Protein AF-A0A401JG26-F1 (afdb_monomer_lite)

Structure (mmCIF, N/CA/C/O backbone):
data_AF-A0A401JG26-F1
#
_entry.id   AF-A0A401JG26-F1
#
loop_
_atom_site.group_PDB
_atom_site.id
_atom_site.type_symbol
_atom_site.label_atom_id
_atom_site.label_alt_id
_atom_site.label_comp_id
_atom_site.label_asym_id
_atom_site.label_entity_id
_atom_site.label_seq_id
_atom_site.pdbx_PDB_ins_code
_atom_site.Cartn_x
_atom_site.Cartn_y
_atom_site.Cartn_z
_atom_site.occupancy
_atom_site.B_iso_or_equiv
_atom_site.auth_seq_id
_atom_site.auth_comp_id
_atom_site.auth_asym_id
_atom_site.auth_atom_id
_atom_site.pdbx_PDB_model_num
ATOM 1 N N . MET A 1 1 ? -10.719 16.897 45.252 1.00 63.66 1 MET A N 1
ATOM 2 C CA . MET A 1 1 ? -11.150 15.486 45.143 1.00 63.66 1 MET A CA 1
ATOM 3 C C . MET A 1 1 ? -11.405 15.177 43.674 1.00 63.66 1 MET A C 1
ATOM 5 O O . MET A 1 1 ? -12.384 15.666 43.124 1.00 63.66 1 MET A O 1
ATOM 9 N N . SER A 1 2 ? -10.495 14.464 43.009 1.00 72.31 2 SER A N 1
ATOM 10 C CA . SER A 1 2 ? -10.684 14.048 41.613 1.00 72.31 2 SER A CA 1
ATOM 11 C C . SER A 1 2 ? -11.740 12.943 41.553 1.00 72.31 2 SER A C 1
ATOM 13 O O . SER A 1 2 ? -11.665 11.984 42.318 1.00 72.31 2 SER A O 1
ATOM 15 N N . LYS A 1 3 ? -12.744 13.090 40.681 1.00 72.06 3 LYS A N 1
ATOM 16 C CA . LYS A 1 3 ? -13.778 12.064 40.473 1.00 72.06 3 LYS A CA 1
ATOM 17 C C . LYS A 1 3 ? -13.126 10.777 39.941 1.00 72.06 3 LYS A C 1
ATOM 19 O O . LYS A 1 3 ? -12.273 10.882 39.057 1.00 72.06 3 LYS A O 1
ATOM 24 N N . PRO A 1 4 ? -13.511 9.585 40.432 1.00 76.25 4 PRO A N 1
ATOM 25 C CA . PRO A 1 4 ? -12.984 8.332 39.907 1.00 76.25 4 PRO A CA 1
ATOM 26 C C . PRO A 1 4 ? -13.384 8.180 38.434 1.00 76.25 4 PRO A C 1
ATOM 28 O O . PRO A 1 4 ? -14.558 8.307 38.083 1.00 76.25 4 PRO A O 1
ATOM 31 N N . HIS A 1 5 ? -12.402 7.935 37.565 1.00 78.44 5 HIS A N 1
ATOM 32 C CA . HIS A 1 5 ? -12.650 7.623 36.162 1.00 78.44 5 HIS A CA 1
ATOM 33 C C . HIS A 1 5 ? -13.101 6.167 36.061 1.00 78.44 5 HIS A C 1
ATOM 35 O O . HIS A 1 5 ? -12.295 5.251 36.208 1.00 78.44 5 HIS A O 1
ATOM 41 N N . THR A 1 6 ? -14.395 5.952 35.840 1.00 83.19 6 THR A N 1
ATOM 42 C CA . THR A 1 6 ? -14.936 4.622 35.570 1.00 83.19 6 THR A CA 1
ATOM 43 C C . THR A 1 6 ? -14.771 4.309 34.079 1.00 83.19 6 THR A C 1
ATOM 45 O O . THR A 1 6 ? -15.347 5.005 33.235 1.00 83.19 6 THR A O 1
ATOM 48 N N . PRO A 1 7 ? -13.960 3.300 33.707 1.00 77.25 7 PRO A N 1
ATOM 49 C CA . PRO A 1 7 ? -13.798 2.931 32.310 1.00 77.25 7 PRO A CA 1
ATOM 50 C C . PRO A 1 7 ? -15.102 2.325 31.784 1.00 77.25 7 PRO A C 1
ATOM 52 O O . PRO A 1 7 ? -15.760 1.531 32.456 1.00 77.25 7 PRO A O 1
ATOM 55 N N . LYS A 1 8 ? -15.486 2.705 30.563 1.00 78.44 8 LYS A N 1
ATOM 56 C CA . LYS A 1 8 ? -16.652 2.121 29.891 1.00 78.44 8 LYS A CA 1
ATOM 57 C C . LYS A 1 8 ? -16.390 0.642 29.581 1.00 78.44 8 LYS A C 1
ATOM 59 O O . LYS A 1 8 ? -15.251 0.299 29.249 1.00 78.44 8 LYS A O 1
ATOM 64 N N . PRO A 1 9 ? -17.420 -0.221 29.647 1.00 83.81 9 PRO A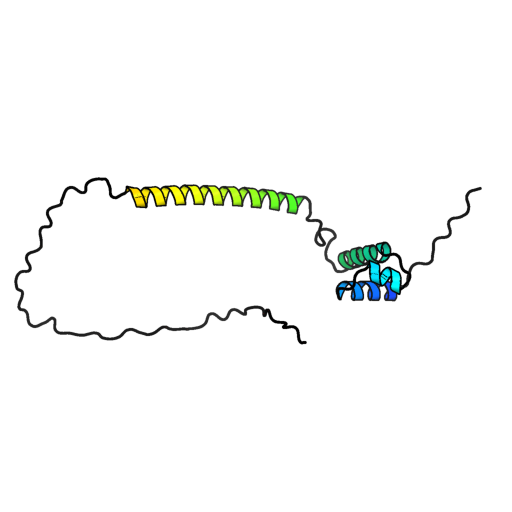 N 1
ATOM 65 C CA . PRO A 1 9 ? -17.266 -1.627 29.309 1.00 83.81 9 PRO A CA 1
ATOM 66 C C . PRO A 1 9 ? -16.773 -1.775 27.859 1.00 83.81 9 PRO A C 1
ATOM 68 O O . PRO A 1 9 ? -17.224 -1.035 26.977 1.00 83.81 9 PRO A O 1
ATOM 71 N N . PRO A 1 10 ? -15.837 -2.701 27.590 1.00 84.62 10 PRO A N 1
ATOM 72 C CA . PRO A 1 10 ? -15.350 -2.943 26.240 1.00 84.62 10 PRO A CA 1
ATOM 73 C C . PRO A 1 10 ? -16.473 -3.436 25.323 1.00 84.62 10 PRO A C 1
ATOM 75 O O . PRO A 1 10 ? -17.316 -4.229 25.732 1.00 84.62 10 PRO A O 1
ATOM 78 N N . TYR A 1 11 ? -16.440 -3.035 24.051 1.00 87.56 11 TYR A N 1
ATOM 79 C CA . TYR A 1 11 ? -17.362 -3.570 23.044 1.00 87.56 11 TYR A CA 1
ATOM 80 C C . TYR A 1 11 ? -17.184 -5.089 22.884 1.00 87.56 11 TYR A C 1
ATOM 82 O O . TYR A 1 11 ? -16.034 -5.546 22.918 1.00 87.56 11 TYR A O 1
ATOM 90 N N . PRO A 1 12 ? -18.260 -5.863 22.660 1.00 91.44 12 PRO A N 1
ATOM 91 C CA . PRO A 1 12 ? -18.166 -7.308 22.457 1.00 91.44 12 PRO A CA 1
ATOM 92 C C . PRO A 1 12 ? -17.378 -7.642 21.183 1.00 91.44 12 PRO A C 1
ATOM 94 O O . PRO A 1 12 ? -17.419 -6.888 20.213 1.00 91.44 12 PRO A O 1
ATOM 97 N N . ALA A 1 13 ? -16.656 -8.767 21.179 1.00 88.38 13 ALA A N 1
ATOM 98 C CA . ALA A 1 13 ? -15.765 -9.147 20.075 1.00 88.38 13 ALA A CA 1
ATOM 99 C C . ALA A 1 13 ? -16.509 -9.310 18.738 1.00 88.38 13 ALA A C 1
ATOM 101 O O . ALA A 1 13 ? -16.103 -8.714 17.746 1.00 88.38 13 ALA A O 1
ATOM 102 N N . GLN A 1 14 ? -17.661 -9.989 18.754 1.00 90.12 14 GLN A N 1
ATOM 103 C CA . GLN A 1 14 ? -18.511 -10.203 17.574 1.00 90.12 14 GLN A CA 1
ATOM 104 C C . GLN A 1 14 ? -18.910 -8.886 16.892 1.00 90.12 14 GLN A C 1
ATOM 106 O O . GLN A 1 14 ? -18.883 -8.775 15.672 1.00 90.12 14 GLN A O 1
ATOM 111 N N . PHE A 1 15 ? -19.225 -7.854 17.681 1.00 91.69 15 PHE A N 1
ATOM 112 C CA . PHE A 1 15 ? -19.560 -6.537 17.141 1.00 91.69 15 PHE A CA 1
ATOM 113 C C . PHE A 1 15 ? -18.358 -5.893 16.443 1.00 91.69 15 PHE A C 1
ATOM 115 O O . PHE A 1 15 ? -18.498 -5.300 15.380 1.00 91.69 15 PHE A O 1
ATOM 122 N N . ARG A 1 16 ? -17.152 -6.027 17.009 1.00 91.25 16 ARG A N 1
ATOM 123 C CA . ARG A 1 16 ? -15.933 -5.489 16.385 1.00 91.25 16 ARG A CA 1
ATOM 124 C C . ARG A 1 16 ? -15.665 -6.166 15.044 1.00 91.25 16 ARG A C 1
ATOM 126 O O . ARG A 1 16 ? -15.360 -5.472 14.080 1.00 91.25 16 ARG A O 1
ATOM 133 N N . GLU A 1 17 ? -15.814 -7.487 14.984 1.00 90.81 17 GLU A N 1
ATOM 134 C CA . GLU A 1 17 ? -15.632 -8.287 13.766 1.00 90.81 17 GLU A CA 1
ATOM 135 C C . GLU A 1 17 ? -16.625 -7.890 12.670 1.00 90.81 17 GLU A C 1
ATOM 137 O O . GLU A 1 17 ? -16.200 -7.596 11.553 1.00 90.81 17 GLU A O 1
ATOM 142 N N . GLN A 1 18 ? -17.913 -7.756 13.007 1.00 92.25 18 GLN A N 1
ATOM 143 C CA . GLN A 1 18 ? -18.944 -7.277 12.076 1.00 92.25 18 GLN A CA 1
ATOM 144 C C . GLN A 1 18 ? -18.604 -5.894 11.507 1.00 92.25 18 GLN A C 1
ATOM 146 O O . GLN A 1 18 ? -18.725 -5.653 10.307 1.00 92.25 18 GLN A O 1
ATOM 151 N N . MET A 1 19 ? -18.126 -4.977 12.351 1.00 92.69 19 MET A N 1
ATOM 152 C CA . MET A 1 19 ? -17.734 -3.640 11.902 1.00 92.69 19 MET A CA 1
ATOM 153 C C . MET A 1 19 ? -16.518 -3.681 10.969 1.00 92.69 19 MET A C 1
ATOM 155 O O . MET A 1 19 ? -16.482 -2.943 9.986 1.00 92.69 19 MET A O 1
ATOM 159 N N . ILE A 1 20 ? -15.538 -4.549 11.238 1.00 90.62 20 ILE A N 1
ATOM 160 C CA . ILE A 1 20 ? -14.378 -4.746 10.356 1.00 90.62 20 ILE A CA 1
ATOM 161 C C . ILE A 1 20 ? -14.820 -5.326 9.005 1.00 90.62 20 ILE A C 1
ATOM 163 O O . ILE A 1 20 ? -14.369 -4.847 7.964 1.00 90.62 20 ILE A O 1
ATOM 167 N N . GLU A 1 21 ? -15.710 -6.319 9.004 1.00 91.25 21 GLU A N 1
ATOM 168 C CA . GLU A 1 21 ? -16.242 -6.944 7.789 1.00 91.25 21 GLU A CA 1
ATOM 169 C C . GLU A 1 21 ? -16.980 -5.929 6.906 1.00 91.25 21 GLU A C 1
ATOM 171 O O . GLU A 1 21 ? -16.710 -5.833 5.707 1.00 91.25 21 GLU A O 1
ATOM 176 N N . LEU A 1 22 ? -17.828 -5.087 7.504 1.00 92.12 22 LEU A N 1
ATOM 177 C CA . LEU A 1 22 ? -18.542 -4.027 6.787 1.00 92.12 22 LEU A CA 1
ATOM 178 C C . LEU A 1 22 ? -17.597 -2.993 6.168 1.00 92.12 22 LEU A C 1
ATOM 180 O O . LEU A 1 22 ? -17.838 -2.524 5.051 1.00 92.12 22 LEU A O 1
ATOM 184 N N . VAL A 1 23 ? -16.509 -2.639 6.857 1.00 91.19 23 VAL A N 1
ATOM 185 C CA . VAL A 1 23 ? -15.510 -1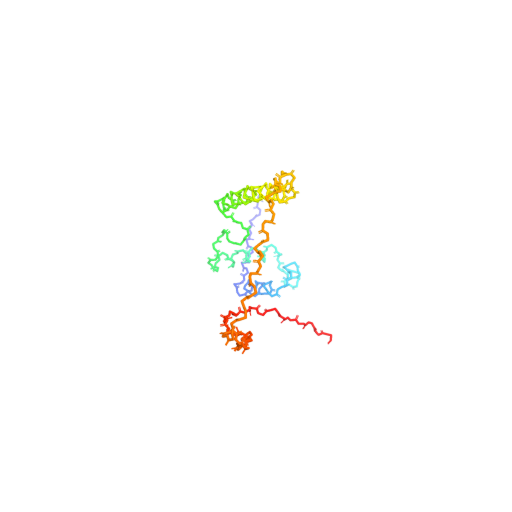.728 6.282 1.00 91.19 23 VAL A CA 1
ATOM 186 C C . VAL A 1 23 ? -14.738 -2.403 5.147 1.00 91.19 23 VAL A C 1
ATOM 188 O O . VAL A 1 23 ? -14.514 -1.775 4.112 1.00 91.19 23 VAL A O 1
ATOM 191 N N . ARG A 1 24 ? -14.389 -3.689 5.280 1.00 87.25 24 ARG A N 1
ATOM 192 C CA . ARG A 1 24 ? -13.763 -4.468 4.195 1.00 87.25 24 ARG A CA 1
ATOM 193 C C . ARG A 1 24 ? -14.682 -4.608 2.976 1.00 87.25 24 ARG A C 1
ATOM 195 O O . ARG A 1 24 ? -14.189 -4.611 1.853 1.00 87.25 24 ARG A O 1
ATOM 202 N N . ALA A 1 25 ? -16.000 -4.620 3.180 1.00 89.94 25 ALA A N 1
ATOM 203 C CA . ALA A 1 25 ? -17.005 -4.568 2.116 1.00 89.94 25 ALA A CA 1
ATOM 204 C C . ALA A 1 25 ? -17.129 -3.185 1.430 1.00 89.94 25 ALA A C 1
ATOM 206 O O . ALA A 1 25 ? -17.918 -3.030 0.499 1.00 89.94 25 ALA A O 1
ATOM 207 N N . GLY A 1 26 ? -16.354 -2.178 1.857 1.00 89.56 26 GLY A N 1
ATOM 208 C CA . GLY A 1 26 ? -16.262 -0.863 1.210 1.00 89.56 26 GLY A CA 1
ATOM 209 C C . GLY A 1 26 ? -17.092 0.246 1.863 1.00 89.56 26 GLY A C 1
ATOM 210 O O . GLY A 1 26 ? -17.185 1.345 1.310 1.00 89.56 26 GLY A O 1
ATOM 211 N N . ARG A 1 27 ? -17.693 0.007 3.036 1.00 89.75 27 ARG A N 1
ATOM 212 C CA . ARG A 1 27 ? -18.417 1.049 3.784 1.00 89.75 27 ARG A CA 1
ATOM 213 C C . ARG A 1 27 ? -17.443 1.981 4.505 1.00 89.75 27 ARG A C 1
ATOM 215 O O . ARG A 1 27 ? -16.407 1.552 5.014 1.00 89.75 27 ARG A O 1
ATOM 222 N N . LYS A 1 28 ? -17.781 3.273 4.596 1.00 90.81 28 LYS A N 1
ATOM 223 C CA . LYS A 1 28 ? -16.923 4.241 5.292 1.00 90.81 28 LYS A CA 1
ATOM 224 C C . LYS A 1 28 ? -17.073 4.100 6.813 1.00 90.81 28 LYS A C 1
ATOM 226 O O . LYS A 1 28 ? -18.200 4.127 7.312 1.00 90.81 28 LYS A O 1
ATOM 231 N N . PRO A 1 29 ? -15.973 4.086 7.587 1.00 88.12 29 PRO A N 1
ATOM 232 C CA . PRO A 1 29 ? -16.035 3.962 9.047 1.00 88.12 29 PRO A CA 1
ATOM 233 C C . PRO A 1 29 ? -16.793 5.122 9.715 1.00 88.12 29 PRO A C 1
ATOM 235 O O . PRO A 1 29 ? -17.413 4.934 10.754 1.00 88.12 29 PRO A O 1
ATOM 238 N N . GLY A 1 30 ? -16.791 6.318 9.114 1.00 87.81 30 GLY A N 1
ATOM 239 C CA . GLY A 1 30 ? -17.540 7.470 9.627 1.00 87.81 30 GLY A CA 1
ATOM 240 C C . GLY A 1 30 ? -19.060 7.376 9.448 1.00 87.81 30 GLY A C 1
ATOM 241 O O . GLY A 1 30 ? -19.795 7.960 10.238 1.00 87.81 30 GLY A O 1
ATOM 242 N N . GLU A 1 31 ? -19.537 6.650 8.435 1.00 89.94 31 GLU A N 1
ATOM 243 C CA . GLU A 1 31 ? -20.970 6.391 8.227 1.00 89.94 31 GLU A CA 1
ATOM 244 C C . GLU A 1 31 ? -21.442 5.323 9.223 1.00 89.94 31 GLU A C 1
ATOM 246 O O . GLU A 1 31 ? -22.386 5.551 9.977 1.00 89.94 31 GLU A O 1
ATOM 251 N N . LEU A 1 32 ? -20.683 4.230 9.346 1.00 90.19 32 LEU A N 1
ATOM 252 C CA . LEU A 1 32 ? -20.951 3.160 10.311 1.00 90.19 32 LEU A CA 1
ATOM 253 C C . LEU A 1 32 ? -20.926 3.655 11.769 1.00 90.19 32 LEU A C 1
ATOM 255 O O . LEU A 1 32 ? -21.749 3.253 12.587 1.00 90.19 32 LEU A O 1
ATOM 259 N N . ALA A 1 33 ? -20.019 4.573 12.103 1.00 91.12 33 ALA A N 1
ATOM 260 C CA . ALA A 1 33 ? -19.975 5.211 13.417 1.00 91.12 33 ALA A CA 1
ATOM 261 C C . ALA A 1 33 ? -21.302 5.898 13.786 1.00 91.12 33 ALA A C 1
ATOM 263 O O . ALA A 1 33 ? -21.773 5.783 14.917 1.00 91.12 33 ALA A O 1
ATOM 264 N N . LYS A 1 34 ? -21.925 6.582 12.819 1.00 90.44 34 LYS A N 1
ATOM 265 C CA . LYS A 1 34 ? -23.203 7.277 13.016 1.00 90.44 34 LYS A CA 1
ATOM 266 C C . LYS A 1 34 ? -24.376 6.304 13.112 1.00 90.44 34 LYS A C 1
ATOM 2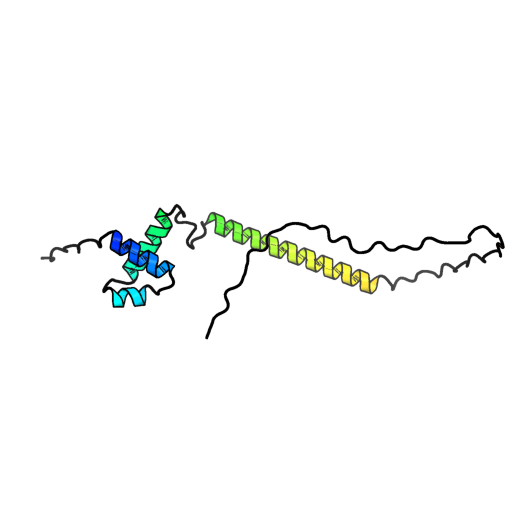68 O O . LYS A 1 34 ? -25.235 6.501 13.960 1.00 90.44 34 LYS A O 1
ATOM 273 N N . GLU A 1 35 ? -24.391 5.268 12.276 1.00 89.50 35 GLU A N 1
ATOM 274 C CA . GLU A 1 35 ? -25.459 4.257 12.241 1.00 89.50 35 GLU A CA 1
ATOM 275 C C . GLU A 1 35 ? -25.500 3.412 13.524 1.00 89.50 35 GLU A C 1
ATOM 277 O O . GLU A 1 35 ? -26.565 3.198 14.095 1.00 89.50 35 GLU A O 1
ATOM 282 N N . PHE A 1 36 ? -24.336 2.971 14.009 1.00 87.06 36 PHE A N 1
ATOM 283 C CA . PHE A 1 36 ? -24.232 2.056 15.152 1.00 87.06 36 PHE A CA 1
ATOM 284 C C . PHE A 1 36 ? -23.914 2.759 16.483 1.00 87.06 36 PHE A C 1
ATOM 286 O O . PHE A 1 36 ? -23.740 2.100 17.507 1.00 87.06 36 PHE A O 1
ATOM 293 N N . GLY A 1 37 ? -23.795 4.091 16.485 1.00 85.62 37 GLY A N 1
ATOM 294 C CA . GLY A 1 37 ? -23.495 4.877 17.688 1.00 85.62 37 GLY A CA 1
ATOM 295 C C . GLY A 1 37 ? -22.100 4.628 18.275 1.00 85.62 37 GLY A C 1
ATOM 296 O O . GLY A 1 37 ? -21.868 4.879 19.458 1.00 85.62 37 GLY A O 1
ATOM 297 N N . CYS A 1 38 ? -21.163 4.125 17.469 1.00 85.25 38 CYS A N 1
ATOM 298 C CA . CYS A 1 38 ? -19.787 3.877 17.890 1.00 85.25 38 CYS A CA 1
ATOM 299 C C . CYS A 1 38 ? -18.847 4.984 17.395 1.00 85.25 38 CYS A C 1
ATOM 301 O O . CYS A 1 38 ? -19.166 5.757 16.497 1.00 85.25 38 CYS A O 1
ATOM 303 N N . HIS A 1 39 ? -17.664 5.100 17.998 1.00 88.31 39 HIS A N 1
ATOM 304 C CA . HIS A 1 39 ? -16.715 6.136 17.604 1.00 88.31 39 HIS A CA 1
ATOM 305 C C . HIS A 1 39 ? -15.881 5.682 16.398 1.00 88.31 39 HIS A C 1
ATOM 307 O O . HIS A 1 39 ? -15.310 4.591 16.410 1.00 88.31 39 HIS A O 1
ATOM 313 N N . ALA A 1 40 ? -15.742 6.535 15.377 1.00 87.81 40 ALA A N 1
ATOM 314 C CA . ALA A 1 40 ? -15.022 6.189 14.146 1.00 87.81 40 ALA A CA 1
ATOM 315 C C . ALA A 1 40 ? -13.564 5.764 14.402 1.00 87.81 40 ALA A C 1
ATOM 317 O O . ALA A 1 40 ? -13.057 4.854 13.747 1.00 87.81 40 ALA A O 1
ATOM 318 N N . THR A 1 41 ? -12.894 6.362 15.396 1.00 88.50 41 THR A N 1
ATOM 319 C CA . THR A 1 41 ? -11.522 5.955 15.748 1.00 88.50 41 THR A CA 1
ATOM 320 C C . THR A 1 41 ? -11.458 4.566 16.380 1.00 88.50 41 THR A C 1
ATOM 322 O O . THR A 1 41 ? -10.450 3.886 16.222 1.00 88.50 41 THR A O 1
ATOM 325 N N . SER A 1 42 ? -12.519 4.106 17.054 1.00 90.31 42 SER A N 1
ATOM 326 C CA . SER A 1 42 ? -12.578 2.745 17.599 1.00 90.31 42 SER A CA 1
ATOM 327 C C . SER A 1 42 ? -12.611 1.714 16.474 1.00 90.31 42 SER A C 1
ATOM 329 O O . SER A 1 42 ? -11.845 0.757 16.523 1.00 90.31 42 SER A O 1
ATOM 331 N N . ILE A 1 43 ? -13.407 1.963 15.428 1.00 89.94 43 ILE A N 1
ATOM 332 C CA . ILE A 1 43 ? -13.469 1.106 14.234 1.00 89.94 43 ILE A CA 1
ATOM 333 C C . ILE A 1 43 ? -12.095 1.039 13.554 1.00 89.94 43 ILE A C 1
ATOM 335 O O . ILE A 1 43 ? -11.593 -0.048 13.279 1.00 89.94 43 ILE A O 1
ATOM 339 N N . LEU A 1 44 ? -11.444 2.190 13.343 1.00 89.00 44 LEU A N 1
ATOM 340 C CA . LEU A 1 44 ? -10.104 2.251 12.742 1.00 89.00 44 LEU A CA 1
ATOM 341 C C . LEU A 1 44 ? -9.054 1.497 13.572 1.00 89.00 44 LEU A C 1
ATOM 343 O O . LEU A 1 44 ? -8.186 0.827 13.015 1.00 89.00 44 LEU A O 1
ATOM 347 N N . ASN A 1 45 ? -9.133 1.581 14.902 1.00 89.69 45 ASN A N 1
ATOM 348 C CA . ASN A 1 45 ? -8.240 0.838 15.787 1.00 89.69 45 ASN A CA 1
ATOM 349 C C . ASN A 1 45 ? -8.467 -0.675 15.688 1.00 89.69 45 ASN A C 1
ATOM 351 O O . ASN A 1 45 ? -7.495 -1.427 15.691 1.00 89.69 45 ASN A O 1
ATOM 355 N N . TRP A 1 46 ? -9.718 -1.125 15.567 1.00 91.06 46 TRP A N 1
ATOM 356 C CA . TRP A 1 46 ? -10.022 -2.544 15.374 1.00 91.06 46 TRP A CA 1
ATOM 357 C C . TRP A 1 46 ? -9.542 -3.058 14.023 1.00 91.06 46 TRP A C 1
ATOM 359 O O . TRP A 1 46 ? -9.000 -4.153 13.979 1.00 91.06 46 TRP A O 1
ATOM 369 N N . MET A 1 47 ? -9.638 -2.262 12.954 1.00 87.62 47 MET A N 1
ATOM 370 C CA . MET A 1 47 ? -9.045 -2.625 11.661 1.00 87.62 47 MET A CA 1
ATOM 371 C C . MET A 1 47 ? -7.535 -2.834 11.775 1.00 87.62 47 MET A C 1
ATOM 373 O O . MET A 1 47 ? -7.041 -3.887 11.402 1.00 87.62 47 MET A O 1
ATOM 377 N N . ARG A 1 48 ? -6.814 -1.892 12.398 1.00 84.56 48 ARG A N 1
ATOM 378 C CA . ARG A 1 48 ? -5.362 -2.024 12.620 1.00 84.56 48 ARG A CA 1
ATOM 379 C C . ARG A 1 48 ? -5.004 -3.277 13.423 1.00 84.56 48 ARG A C 1
ATOM 381 O O . ARG A 1 48 ? -4.015 -3.937 13.124 1.00 84.56 48 ARG A O 1
ATOM 388 N N . GLN A 1 49 ? -5.797 -3.600 14.447 1.00 83.88 49 GLN A N 1
ATOM 389 C CA . GLN A 1 49 ? -5.617 -4.817 15.246 1.00 83.88 49 GLN A CA 1
ATOM 390 C C . GLN A 1 49 ? -5.943 -6.086 14.447 1.00 83.88 49 GLN A C 1
ATOM 392 O O . GLN A 1 49 ? -5.251 -7.091 14.595 1.00 83.88 49 GLN A O 1
ATOM 397 N N . ALA A 1 50 ? -6.968 -6.051 13.594 1.00 84.94 50 ALA A N 1
ATOM 398 C CA . ALA A 1 50 ? -7.347 -7.154 12.715 1.00 84.94 50 ALA A CA 1
ATOM 399 C C . ALA A 1 50 ? -6.281 -7.421 11.645 1.00 84.94 50 ALA A C 1
ATOM 401 O O . ALA A 1 50 ? -5.950 -8.571 11.374 1.00 84.94 50 ALA A O 1
ATOM 402 N N . ASP A 1 51 ? -5.698 -6.362 11.088 1.00 75.94 51 ASP A N 1
ATOM 403 C CA . ASP A 1 51 ? -4.612 -6.468 10.119 1.00 75.94 51 ASP A CA 1
ATOM 404 C C . ASP A 1 51 ? -3.364 -7.062 10.797 1.00 75.94 51 ASP A C 1
ATOM 406 O O . ASP A 1 51 ? -2.823 -8.055 10.314 1.00 75.94 51 ASP A O 1
ATOM 410 N N . ALA A 1 52 ? -3.004 -6.584 11.996 1.00 70.25 52 ALA A N 1
ATOM 411 C CA . ALA A 1 52 ? -1.884 -7.124 12.775 1.00 70.25 52 ALA A CA 1
ATOM 412 C C . ALA A 1 52 ? -2.080 -8.583 13.245 1.00 70.25 52 ALA A C 1
ATOM 414 O O . ALA A 1 52 ? -1.116 -9.341 13.331 1.00 70.25 52 ALA A O 1
ATOM 415 N N . SER A 1 53 ? -3.312 -8.989 13.572 1.00 65.19 53 SER A N 1
ATOM 416 C CA . SER A 1 53 ? -3.627 -10.358 14.027 1.00 65.19 53 SER A CA 1
ATOM 417 C C . SER A 1 53 ? -3.762 -11.361 12.883 1.00 65.19 53 SER A C 1
ATOM 419 O O . SER A 1 53 ? -3.533 -12.549 13.095 1.00 65.19 53 SER A O 1
ATOM 421 N N . SER A 1 54 ? -4.044 -10.899 11.662 1.00 61.25 54 SER A N 1
ATOM 422 C CA . SER A 1 54 ? -4.061 -11.738 10.456 1.00 61.25 54 SER A CA 1
ATOM 423 C C . SER A 1 54 ? -2.671 -12.199 9.985 1.00 61.25 54 SER A C 1
ATOM 425 O O . SER A 1 54 ? -2.550 -12.807 8.926 1.00 61.25 54 SER A O 1
ATOM 427 N N . GLY A 1 55 ? -1.618 -11.940 10.769 1.00 51.41 55 GLY A N 1
ATOM 428 C CA . GLY A 1 55 ? -0.247 -12.343 10.448 1.00 51.41 55 GLY A CA 1
ATOM 429 C C . GLY A 1 55 ? 0.449 -11.420 9.450 1.00 51.41 55 GLY A C 1
ATOM 430 O O . GLY A 1 55 ? 1.615 -11.640 9.139 1.00 51.41 55 GLY A O 1
ATOM 431 N N . VAL A 1 56 ? -0.227 -10.358 9.005 1.00 52.03 56 VAL A N 1
ATOM 432 C CA . VAL A 1 56 ? 0.413 -9.230 8.334 1.00 52.03 56 VAL A CA 1
ATOM 433 C C . VAL A 1 56 ? 1.129 -8.457 9.433 1.00 52.03 56 VAL A C 1
ATOM 435 O O . VAL A 1 56 ? 0.513 -7.721 10.207 1.00 52.03 56 VAL A O 1
ATOM 438 N N . ALA A 1 57 ? 2.427 -8.711 9.581 1.00 45.88 57 ALA A N 1
ATOM 439 C CA . ALA A 1 57 ? 3.252 -8.039 10.571 1.00 45.88 57 ALA A CA 1
ATOM 440 C C . ALA A 1 57 ? 3.026 -6.510 10.499 1.00 45.88 57 ALA A C 1
ATOM 442 O O . ALA A 1 57 ? 2.748 -5.986 9.415 1.00 45.88 57 ALA A O 1
ATOM 443 N N . PRO A 1 58 ? 3.189 -5.749 11.600 1.00 48.16 58 PRO A N 1
ATOM 444 C CA . PRO A 1 58 ? 2.956 -4.297 11.626 1.00 48.16 58 PRO A CA 1
ATOM 445 C C . PRO A 1 58 ? 3.790 -3.452 10.633 1.00 48.16 58 PRO A C 1
ATOM 447 O O . PRO A 1 58 ? 3.704 -2.227 10.673 1.00 48.16 58 PRO A O 1
ATOM 450 N N . GLY A 1 59 ? 4.599 -4.071 9.764 1.00 47.94 59 GLY A N 1
ATOM 451 C CA . GLY A 1 59 ? 5.311 -3.438 8.650 1.00 47.94 59 GLY A CA 1
ATOM 452 C C . GLY A 1 59 ? 4.579 -3.457 7.297 1.00 47.94 59 GLY A C 1
ATOM 453 O O . GLY A 1 59 ? 4.908 -2.651 6.433 1.00 47.94 59 GLY A O 1
ATOM 454 N N . GLU A 1 60 ? 3.563 -4.300 7.085 1.00 50.84 60 GLU A N 1
ATOM 455 C CA . GLU A 1 60 ? 3.017 -4.517 5.727 1.00 50.84 60 GLU A CA 1
ATOM 456 C C . GLU A 1 60 ? 1.723 -3.744 5.415 1.00 50.84 60 GLU A C 1
ATOM 458 O O . GLU A 1 60 ? 1.455 -3.431 4.255 1.00 50.84 60 GLU A O 1
ATOM 463 N N . ALA A 1 61 ? 0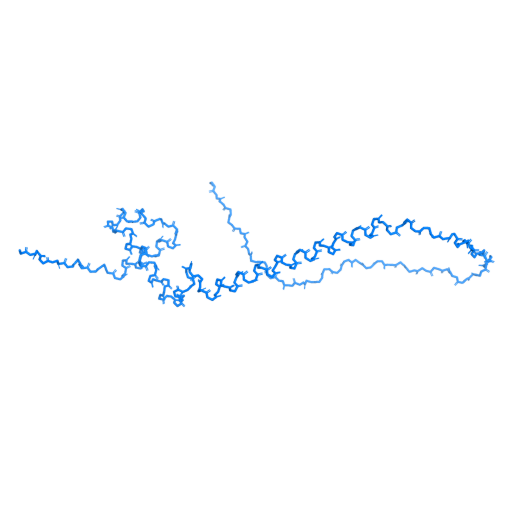.957 -3.304 6.420 1.00 47.03 61 ALA A N 1
ATOM 464 C CA . ALA A 1 61 ? -0.223 -2.454 6.213 1.00 47.03 61 ALA A CA 1
ATOM 465 C C . ALA A 1 61 ? 0.144 -0.952 6.198 1.00 47.03 61 ALA A C 1
ATOM 467 O O . ALA A 1 61 ? -0.323 -0.155 7.013 1.00 47.03 61 ALA A O 1
ATOM 468 N N . GLY A 1 62 ? 1.019 -0.551 5.271 1.00 53.66 62 GLY A N 1
ATOM 469 C CA . GLY A 1 62 ? 1.243 0.861 4.917 1.00 53.66 62 GLY A CA 1
ATOM 470 C C . GLY A 1 62 ? 2.452 1.559 5.551 1.00 53.66 62 GLY A C 1
ATOM 471 O O . GLY A 1 62 ? 2.687 2.736 5.266 1.00 53.66 62 GLY A O 1
ATOM 472 N N . ALA A 1 63 ? 3.263 0.866 6.348 1.00 55.06 63 ALA A N 1
ATOM 473 C CA . ALA A 1 63 ? 4.506 1.407 6.885 1.00 55.06 63 ALA A CA 1
ATOM 474 C C . ALA A 1 63 ? 5.678 0.480 6.557 1.00 55.06 63 ALA A C 1
ATOM 476 O O . ALA A 1 63 ? 6.187 -0.185 7.449 1.00 55.06 63 ALA A O 1
ATOM 477 N N . LEU A 1 64 ? 6.119 0.514 5.288 1.00 59.56 64 LEU A N 1
ATOM 478 C CA . LEU A 1 64 ? 7.377 -0.097 4.837 1.00 59.56 64 LEU A CA 1
ATOM 479 C C . LEU A 1 64 ? 8.438 0.081 5.927 1.00 59.56 64 LEU A C 1
ATOM 481 O O . LEU A 1 64 ? 8.671 1.226 6.356 1.00 59.56 64 LEU A O 1
ATOM 485 N N . SER A 1 65 ? 9.027 -1.023 6.376 1.00 67.81 65 SER A N 1
ATOM 486 C CA . SER A 1 65 ? 10.098 -1.044 7.369 1.00 67.81 65 SER A CA 1
ATOM 487 C C . SER A 1 65 ? 11.205 -0.071 6.953 1.00 67.81 65 SER A C 1
ATOM 489 O O . SER A 1 65 ? 11.428 0.167 5.764 1.00 67.81 65 SER A O 1
ATOM 491 N N . ALA A 1 66 ? 11.907 0.540 7.912 1.00 67.12 66 ALA A N 1
ATOM 492 C CA . ALA A 1 66 ? 12.961 1.514 7.608 1.00 67.12 66 ALA A CA 1
ATOM 493 C C . ALA A 1 66 ? 14.015 0.946 6.633 1.00 67.12 66 ALA A C 1
ATOM 495 O O . ALA A 1 66 ? 14.484 1.668 5.752 1.00 67.12 66 ALA A O 1
ATOM 496 N N . ASN A 1 67 ? 14.297 -0.357 6.732 1.00 70.94 67 ASN A N 1
ATOM 497 C CA . ASN A 1 67 ? 15.179 -1.081 5.816 1.00 70.94 67 ASN A CA 1
ATOM 498 C C . ASN A 1 67 ? 14.582 -1.184 4.403 1.00 70.94 67 ASN A C 1
ATOM 500 O O . ASN A 1 67 ? 15.232 -0.808 3.436 1.00 70.94 67 ASN A O 1
ATOM 504 N N . GLU A 1 68 ? 13.310 -1.565 4.275 1.00 72.88 68 GLU A N 1
ATOM 505 C CA . GLU A 1 68 ? 12.614 -1.648 2.981 1.00 72.88 68 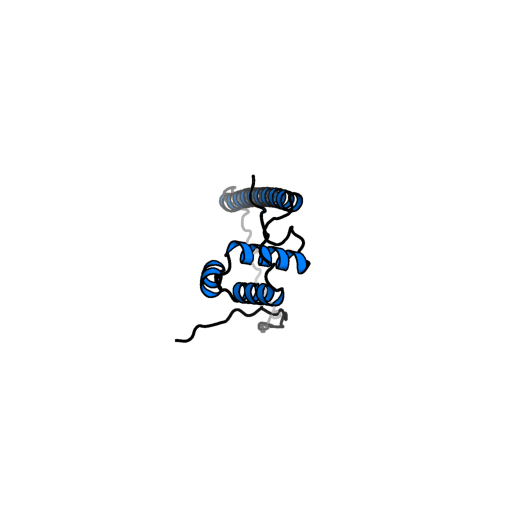GLU A CA 1
ATOM 506 C C . GLU A 1 68 ? 12.521 -0.277 2.293 1.00 72.88 68 GLU A C 1
ATOM 508 O O . GLU A 1 68 ? 12.676 -0.157 1.077 1.00 72.88 68 GLU A O 1
ATOM 513 N N . ARG A 1 69 ? 12.314 0.802 3.061 1.00 75.81 69 ARG A N 1
ATOM 514 C CA . ARG A 1 69 ? 12.342 2.174 2.523 1.00 75.81 69 ARG A CA 1
ATOM 515 C C . ARG A 1 69 ? 13.719 2.541 1.987 1.00 75.81 69 ARG A C 1
ATOM 517 O O . ARG A 1 69 ? 13.808 3.172 0.932 1.00 75.81 69 ARG A O 1
ATOM 524 N N . GLN A 1 70 ? 14.770 2.170 2.709 1.00 79.00 70 GLN A N 1
ATOM 525 C CA . GLN A 1 70 ? 16.145 2.422 2.300 1.00 79.00 70 GLN A CA 1
ATOM 526 C C . GLN A 1 70 ? 16.480 1.654 1.016 1.00 79.00 70 GLN A C 1
ATOM 528 O O . GLN A 1 70 ? 16.965 2.251 0.051 1.00 79.00 70 GLN A O 1
ATOM 533 N N . GLU A 1 71 ? 16.106 0.378 0.947 1.00 84.94 71 GLU A N 1
ATOM 534 C CA . GLU A 1 71 ? 16.253 -0.450 -0.251 1.00 84.94 71 GLU A CA 1
ATOM 535 C C . GLU A 1 71 ? 15.496 0.142 -1.448 1.00 84.94 71 GLU A C 1
ATOM 537 O O . GLU A 1 71 ? 16.051 0.257 -2.543 1.00 84.94 71 GLU A O 1
ATOM 542 N N . LEU A 1 72 ? 14.266 0.629 -1.255 1.00 87.06 72 LEU A N 1
ATOM 543 C CA . LEU A 1 72 ? 13.508 1.302 -2.315 1.00 87.06 72 LEU A CA 1
ATOM 544 C C . LEU A 1 72 ? 14.189 2.579 -2.816 1.00 87.06 72 LEU A C 1
ATOM 546 O O . LEU A 1 72 ? 14.163 2.865 -4.018 1.00 87.06 72 LEU A O 1
ATOM 550 N N . ILE A 1 73 ? 14.784 3.369 -1.921 1.00 88.00 73 ILE A N 1
ATOM 551 C CA . ILE A 1 73 ? 15.522 4.578 -2.302 1.00 88.00 73 ILE A CA 1
ATOM 552 C C . ILE A 1 73 ? 16.746 4.200 -3.138 1.00 88.00 73 ILE A C 1
ATOM 554 O O . ILE A 1 73 ? 16.989 4.814 -4.182 1.00 88.00 73 ILE A O 1
ATOM 558 N N . GLU A 1 74 ? 17.495 3.187 -2.716 1.00 92.00 74 GLU A N 1
ATOM 559 C CA . GLU A 1 74 ? 18.671 2.703 -3.436 1.00 92.00 74 GLU A CA 1
ATOM 560 C C . GLU A 1 74 ? 18.312 2.132 -4.807 1.00 92.00 74 GLU A C 1
ATOM 562 O O . GLU A 1 74 ? 18.935 2.495 -5.808 1.00 92.00 74 GLU A O 1
ATOM 567 N N . LEU A 1 75 ? 17.264 1.314 -4.888 1.00 92.62 75 LEU A N 1
ATOM 568 C CA . LEU A 1 75 ? 16.778 0.756 -6.149 1.00 92.62 75 LEU A CA 1
ATOM 569 C C . LEU A 1 75 ? 16.302 1.851 -7.108 1.00 92.62 75 LEU A C 1
ATOM 571 O O . LEU A 1 75 ? 16.655 1.834 -8.287 1.00 92.62 75 LEU A O 1
ATOM 575 N N . ARG A 1 76 ? 15.578 2.866 -6.618 1.00 91.12 76 ARG A N 1
ATOM 576 C CA . ARG A 1 76 ? 15.170 4.019 -7.443 1.00 91.12 76 ARG A CA 1
ATOM 577 C C . ARG A 1 76 ? 16.363 4.838 -7.932 1.00 91.12 76 ARG A C 1
ATOM 579 O O . ARG A 1 76 ? 16.332 5.348 -9.051 1.00 91.12 76 ARG A O 1
ATOM 586 N N . ARG A 1 77 ? 17.419 4.976 -7.124 1.00 93.06 77 ARG A N 1
ATOM 587 C CA . ARG A 1 77 ? 18.669 5.630 -7.552 1.00 93.06 77 ARG A CA 1
ATOM 588 C C . ARG A 1 77 ? 19.353 4.834 -8.662 1.00 93.06 77 ARG A C 1
ATOM 590 O O . ARG A 1 77 ? 19.660 5.424 -9.695 1.00 93.06 77 ARG A O 1
ATOM 597 N N . LYS A 1 78 ? 19.502 3.518 -8.487 1.00 94.31 78 LYS A N 1
ATOM 598 C CA . LYS A 1 78 ? 20.086 2.612 -9.492 1.00 94.31 78 LYS A CA 1
ATOM 599 C C . LYS A 1 78 ? 19.297 2.640 -10.802 1.00 94.31 78 LYS A C 1
ATOM 601 O O . LYS A 1 78 ? 19.891 2.783 -11.863 1.00 94.31 78 LYS A O 1
ATOM 606 N N . LEU A 1 79 ? 17.965 2.602 -10.738 1.00 95.50 79 LEU A N 1
ATOM 607 C CA . LEU A 1 79 ? 17.118 2.691 -11.932 1.00 95.50 79 LEU A CA 1
ATOM 608 C C . LEU A 1 79 ? 17.319 3.999 -12.697 1.00 95.50 79 LEU A C 1
ATOM 610 O O . LEU A 1 79 ? 17.456 3.964 -13.917 1.00 95.50 79 LEU A O 1
ATOM 614 N N . ARG A 1 80 ? 17.383 5.142 -12.002 1.00 93.75 80 ARG A N 1
ATOM 615 C CA . ARG A 1 80 ? 17.674 6.425 -12.660 1.00 93.75 80 ARG A CA 1
ATOM 616 C C . ARG A 1 80 ? 19.045 6.420 -13.325 1.00 93.75 80 ARG A C 1
ATOM 618 O O . ARG A 1 80 ? 19.164 6.901 -14.444 1.00 93.75 80 ARG A O 1
ATOM 625 N N . GLN A 1 81 ? 20.060 5.866 -12.665 1.00 94.12 81 GLN A N 1
ATOM 626 C CA . GLN A 1 81 ? 21.400 5.760 -13.237 1.00 94.12 81 GLN A CA 1
ATOM 627 C C . GLN A 1 81 ? 21.405 4.925 -14.524 1.00 94.12 81 GLN A C 1
ATOM 629 O O . GLN A 1 81 ? 21.848 5.411 -15.561 1.00 94.12 81 GLN A O 1
ATOM 634 N N . VAL A 1 82 ? 20.825 3.725 -14.483 1.00 96.25 82 VAL A N 1
ATOM 635 C CA . VAL A 1 82 ? 20.744 2.833 -15.649 1.00 96.25 82 VAL A CA 1
ATOM 636 C C . VAL A 1 82 ? 19.947 3.469 -16.793 1.00 96.25 82 VAL A C 1
ATOM 638 O O . VAL A 1 82 ? 20.318 3.337 -17.958 1.00 96.25 82 VAL A O 1
ATOM 641 N N . GLN A 1 83 ? 18.864 4.190 -16.486 1.00 95.38 83 GLN A N 1
ATOM 642 C CA . GLN A 1 83 ? 18.098 4.928 -17.495 1.00 95.38 83 GLN A CA 1
ATOM 643 C C . GLN A 1 83 ? 18.944 6.018 -18.164 1.00 95.38 83 GLN A C 1
ATOM 645 O O . GLN A 1 83 ? 18.971 6.090 -19.389 1.00 95.38 83 GLN A O 1
ATOM 650 N N . MET A 1 84 ? 19.690 6.810 -17.387 1.00 94.50 84 MET A N 1
ATOM 651 C CA . MET A 1 84 ? 20.579 7.841 -17.934 1.00 94.50 84 MET A CA 1
ATOM 652 C C . MET A 1 84 ? 21.678 7.244 -18.821 1.00 94.50 84 MET A C 1
ATOM 654 O O . MET A 1 84 ? 21.929 7.757 -19.910 1.00 94.50 84 MET A O 1
ATOM 658 N N . GLU A 1 85 ? 22.309 6.149 -18.393 1.00 96.31 85 GLU A N 1
ATOM 659 C CA . GLU A 1 85 ? 23.333 5.450 -19.180 1.00 96.31 85 GLU A CA 1
ATOM 660 C C . GLU A 1 85 ? 22.760 4.931 -20.505 1.00 96.31 85 GLU A C 1
ATOM 662 O O . GLU A 1 85 ? 23.333 5.176 -21.571 1.00 96.31 85 GLU A O 1
ATOM 667 N N . ARG A 1 86 ? 21.583 4.292 -20.464 1.00 97.06 86 ARG A N 1
ATOM 668 C CA . ARG A 1 86 ? 20.874 3.854 -21.673 1.00 97.06 86 ARG A CA 1
ATOM 669 C C . ARG A 1 86 ? 20.574 5.031 -22.597 1.00 97.06 86 ARG A C 1
ATOM 671 O O . ARG A 1 86 ? 20.766 4.900 -23.802 1.00 97.06 86 ARG A O 1
ATOM 678 N N . ASP A 1 87 ? 20.115 6.159 -22.065 1.00 96.00 87 ASP A N 1
ATOM 679 C CA . ASP A 1 87 ? 19.765 7.330 -22.869 1.00 96.00 87 ASP A CA 1
ATOM 680 C C . ASP A 1 87 ? 20.995 7.960 -23.531 1.00 96.00 87 ASP A C 1
ATOM 682 O O . ASP A 1 87 ? 20.923 8.379 -24.687 1.00 96.00 87 ASP A O 1
ATOM 686 N N . ILE A 1 88 ? 22.136 8.004 -22.836 1.00 96.44 88 ILE A N 1
ATOM 687 C CA . ILE A 1 88 ? 23.410 8.462 -23.410 1.00 96.44 88 ILE A CA 1
ATOM 688 C C . ILE A 1 88 ? 23.825 7.540 -24.557 1.00 96.44 88 ILE A C 1
ATOM 690 O O . ILE A 1 88 ? 24.127 8.020 -25.650 1.00 96.44 88 ILE A O 1
ATOM 694 N N . LEU A 1 89 ? 23.790 6.224 -24.340 1.00 96.50 89 LEU A N 1
ATOM 695 C CA . LEU A 1 89 ? 24.138 5.245 -25.371 1.00 96.50 89 LEU A CA 1
ATOM 696 C C . LEU A 1 89 ? 23.160 5.286 -26.551 1.00 96.50 89 LEU A C 1
ATOM 698 O O . LEU A 1 89 ? 23.580 5.222 -27.706 1.00 96.50 89 LEU A O 1
ATOM 702 N N . ALA A 1 90 ? 21.865 5.454 -26.294 1.00 95.62 90 ALA A N 1
ATOM 703 C CA . ALA A 1 90 ? 20.848 5.610 -27.329 1.00 95.62 90 ALA A CA 1
ATOM 704 C C . ALA A 1 90 ? 21.078 6.882 -28.161 1.00 95.62 90 ALA A C 1
ATOM 706 O O . ALA A 1 90 ? 20.999 6.850 -29.386 1.00 95.62 90 ALA A O 1
ATOM 707 N N . LYS A 1 91 ? 21.432 8.001 -27.519 1.00 94.75 91 LYS A N 1
ATOM 708 C CA . LYS A 1 91 ? 21.781 9.247 -28.219 1.00 94.75 91 LYS A CA 1
ATOM 709 C C . LYS A 1 91 ? 23.065 9.105 -29.030 1.00 94.75 91 LYS A C 1
ATOM 711 O O . LYS A 1 91 ? 23.104 9.561 -30.168 1.00 94.75 91 LYS A O 1
ATOM 716 N N . ALA A 1 92 ? 24.090 8.457 -28.478 1.00 94.25 92 ALA A N 1
ATOM 717 C CA . ALA A 1 92 ? 25.344 8.209 -29.181 1.00 94.25 92 ALA A CA 1
ATOM 718 C C . ALA A 1 92 ? 25.120 7.319 -30.410 1.00 94.25 92 ALA A C 1
ATOM 720 O O . ALA A 1 92 ? 25.511 7.683 -31.514 1.00 94.25 92 ALA A O 1
ATOM 721 N N . THR A 1 93 ? 24.427 6.189 -30.248 1.00 93.94 93 THR A N 1
ATOM 722 C CA . THR A 1 93 ? 24.092 5.282 -31.359 1.00 93.94 93 THR A CA 1
ATOM 723 C C . THR A 1 93 ? 23.253 5.973 -32.431 1.00 93.94 93 THR A C 1
ATOM 725 O O . THR A 1 93 ? 23.571 5.839 -33.609 1.00 93.94 93 THR A O 1
ATOM 728 N N . ALA A 1 94 ? 22.254 6.777 -32.054 1.00 92.00 94 ALA A N 1
ATOM 729 C CA . ALA A 1 94 ? 21.487 7.583 -33.004 1.00 92.00 94 ALA A CA 1
ATOM 730 C C . ALA A 1 94 ? 22.361 8.620 -33.733 1.00 92.00 94 ALA A C 1
ATOM 732 O O . ALA A 1 94 ? 22.236 8.790 -34.945 1.00 92.00 94 ALA A O 1
ATOM 733 N N . TRP A 1 95 ? 23.278 9.285 -33.023 1.00 91.94 95 TRP A N 1
ATOM 734 C CA . TRP A 1 95 ? 24.218 10.234 -33.619 1.00 91.94 95 TRP A CA 1
ATOM 735 C C . TRP A 1 95 ? 25.156 9.554 -34.622 1.00 91.94 95 TRP A C 1
ATOM 737 O O . TRP A 1 95 ? 25.347 10.076 -35.721 1.00 91.94 95 TRP A O 1
ATOM 747 N N . PHE A 1 96 ? 25.700 8.381 -34.284 1.00 86.94 96 PHE A N 1
ATOM 748 C CA . PHE A 1 96 ? 26.553 7.605 -35.186 1.00 86.94 96 PHE A CA 1
ATOM 749 C C . PHE A 1 96 ? 25.774 7.065 -36.388 1.00 86.94 96 PHE A C 1
ATOM 751 O O . PHE A 1 96 ? 26.266 7.158 -37.506 1.00 86.94 96 PHE A O 1
ATOM 758 N N . ALA A 1 97 ? 24.546 6.579 -36.197 1.00 89.81 97 ALA A N 1
ATOM 759 C CA . ALA A 1 97 ? 23.693 6.131 -37.296 1.00 89.81 97 ALA A CA 1
ATOM 760 C C . ALA A 1 97 ? 23.323 7.275 -38.259 1.00 89.81 97 ALA A C 1
ATOM 762 O O . ALA A 1 97 ? 23.205 7.053 -39.457 1.00 89.81 97 ALA A O 1
ATOM 763 N N . HIS A 1 98 ? 23.167 8.503 -37.755 1.00 85.62 98 HIS A N 1
ATOM 764 C CA . HIS A 1 98 ? 22.862 9.675 -38.581 1.00 85.62 98 HIS A CA 1
ATOM 765 C C . HIS A 1 98 ? 24.097 10.283 -39.276 1.00 85.62 98 HIS A C 1
ATOM 767 O O . HIS A 1 98 ? 23.974 10.893 -40.338 1.00 85.62 98 HIS A O 1
ATOM 773 N N . ASN A 1 99 ? 25.290 10.161 -38.679 1.00 82.19 99 ASN A N 1
ATOM 774 C CA . ASN A 1 99 ? 26.517 10.804 -39.172 1.00 82.19 99 ASN A CA 1
ATOM 775 C C . ASN A 1 99 ? 27.549 9.842 -39.786 1.00 82.19 99 ASN A C 1
ATOM 777 O O . ASN A 1 99 ? 28.534 10.314 -40.355 1.00 82.19 99 ASN A O 1
ATOM 781 N N . GLY A 1 100 ? 27.327 8.528 -39.712 1.00 67.75 100 GLY A N 1
ATOM 782 C CA . GLY A 1 100 ? 28.236 7.489 -40.212 1.00 67.75 100 GLY A CA 1
ATOM 783 C C . GLY A 1 100 ? 28.418 7.451 -41.733 1.00 67.75 100 GLY A C 1
ATOM 784 O O . GLY A 1 100 ? 29.364 6.835 -42.209 1.00 67.75 100 GLY A O 1
ATOM 785 N N . ASP A 1 101 ? 27.582 8.162 -42.493 1.00 63.53 101 ASP A N 1
ATOM 786 C CA . ASP A 1 101 ? 27.586 8.122 -43.962 1.00 63.53 101 ASP A CA 1
ATOM 787 C C . ASP A 1 101 ? 28.384 9.258 -44.630 1.00 63.53 101 ASP A C 1
ATOM 789 O O . ASP A 1 101 ? 28.391 9.380 -45.856 1.00 63.53 101 ASP A O 1
ATOM 793 N N . LYS A 1 102 ? 29.063 10.124 -43.862 1.00 59.84 102 LYS A N 1
ATOM 794 C CA . LYS A 1 102 ? 29.754 11.305 -44.427 1.00 59.84 102 LYS A CA 1
ATOM 795 C C . LYS A 1 102 ? 31.253 11.114 -44.656 1.00 59.84 102 LYS A C 1
ATOM 797 O O . LYS A 1 102 ? 31.877 11.958 -45.300 1.00 59.84 102 LYS A O 1
ATOM 802 N N . THR A 1 103 ? 31.846 10.008 -44.208 1.00 52.56 103 THR A N 1
ATOM 803 C CA . THR A 1 103 ? 33.199 9.638 -44.638 1.00 52.56 103 THR A CA 1
ATOM 804 C C . THR A 1 103 ? 33.110 8.903 -45.964 1.00 52.56 103 THR A C 1
ATOM 806 O O . THR A 1 103 ? 32.843 7.706 -46.010 1.00 52.56 103 THR A O 1
ATOM 809 N N . PHE A 1 104 ? 33.304 9.679 -47.029 1.00 58.44 104 PHE A N 1
ATOM 810 C CA . PHE A 1 104 ? 33.758 9.276 -48.356 1.00 58.44 104 PHE A CA 1
ATOM 811 C C . PHE A 1 104 ? 34.227 7.815 -48.415 1.00 58.44 104 PHE A C 1
ATOM 813 O O . PHE A 1 104 ? 35.369 7.496 -48.0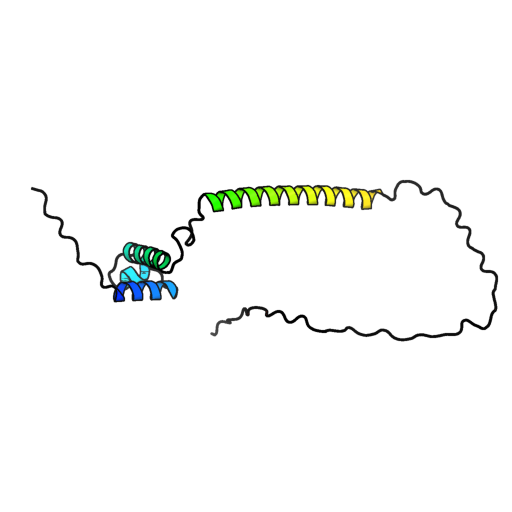86 1.00 58.44 104 PHE A O 1
ATOM 820 N N . THR A 1 105 ? 33.361 6.918 -48.885 1.00 52.75 105 THR A N 1
ATOM 821 C CA . THR A 1 105 ? 33.853 5.693 -49.504 1.00 52.75 105 THR A CA 1
ATOM 822 C C . THR A 1 105 ? 34.620 6.149 -50.745 1.00 52.75 105 THR A C 1
ATOM 824 O O . THR A 1 105 ? 33.976 6.718 -51.638 1.00 52.75 105 THR A O 1
ATOM 827 N N . PRO A 1 106 ? 35.950 5.946 -50.867 1.00 51.50 106 PRO A N 1
ATOM 828 C CA . PRO A 1 106 ? 36.542 6.029 -52.186 1.00 51.50 106 PRO A CA 1
ATOM 829 C C . PRO A 1 106 ? 35.751 5.040 -53.028 1.00 51.50 106 PRO A C 1
ATOM 831 O O . PRO A 1 106 ? 35.499 3.911 -52.606 1.00 51.50 106 PRO A O 1
ATOM 834 N N . SER A 1 107 ? 35.267 5.519 -54.166 1.00 55.75 107 SER A N 1
ATOM 835 C CA . SER A 1 107 ? 34.637 4.703 -55.187 1.00 55.75 107 SER A CA 1
ATOM 836 C C . SER A 1 107 ? 35.559 3.519 -55.476 1.00 55.75 107 SER A C 1
ATOM 838 O O . SER A 1 107 ? 36.477 3.613 -56.293 1.00 55.75 107 SER A O 1
ATOM 840 N N . THR A 1 108 ? 35.340 2.392 -54.797 1.00 57.94 108 THR A N 1
ATOM 841 C CA . THR A 1 108 ? 35.826 1.105 -55.261 1.00 57.94 108 THR A CA 1
ATOM 842 C C . THR A 1 108 ? 34.993 0.854 -56.492 1.00 57.94 108 THR A C 1
ATOM 844 O O . THR A 1 108 ? 33.862 0.370 -56.420 1.00 57.94 108 THR A O 1
ATOM 847 N N . ARG A 1 109 ? 35.544 1.336 -57.611 1.00 55.69 109 ARG A N 1
ATOM 848 C CA . ARG A 1 109 ? 35.187 1.023 -58.983 1.00 55.69 109 ARG A CA 1
ATOM 849 C C . ARG A 1 109 ? 34.482 -0.319 -58.974 1.00 55.69 109 ARG A C 1
ATOM 851 O O . ARG A 1 109 ? 35.106 -1.351 -58.744 1.00 55.69 109 ARG A O 1
ATOM 858 N N . ARG A 1 110 ? 33.164 -0.264 -59.153 1.00 56.44 110 ARG A N 1
ATOM 859 C CA . ARG A 1 110 ? 32.302 -1.424 -59.301 1.00 56.44 110 ARG A CA 1
ATOM 860 C C . ARG A 1 110 ? 32.811 -2.147 -60.548 1.00 56.44 110 ARG A C 1
ATOM 862 O O . ARG A 1 110 ? 32.376 -1.844 -61.655 1.00 56.44 110 ARG A O 1
ATOM 869 N N . LEU A 1 111 ? 33.794 -3.033 -60.390 1.00 56.19 111 LEU A N 1
ATOM 870 C CA . LEU A 1 111 ? 34.089 -4.057 -61.375 1.00 56.19 111 LEU A CA 1
ATOM 871 C C . LEU A 1 111 ? 32.845 -4.927 -61.356 1.00 56.19 111 LEU A C 1
ATOM 873 O O . LEU A 1 111 ? 32.679 -5.802 -60.511 1.00 56.19 111 LEU A O 1
ATOM 877 N N . GLN A 1 112 ? 31.900 -4.573 -62.222 1.00 53.09 112 GLN A N 1
ATOM 878 C CA . GLN A 1 112 ? 30.825 -5.469 -62.572 1.00 53.09 112 GLN A CA 1
ATOM 879 C C . GLN A 1 112 ? 31.523 -6.751 -63.029 1.00 53.09 112 GLN A C 1
ATOM 881 O O . GLN A 1 112 ? 32.333 -6.674 -63.957 1.00 53.09 112 GLN A O 1
ATOM 886 N N . PRO A 1 113 ? 31.271 -7.911 -62.403 1.00 53.69 113 PRO A N 1
ATOM 887 C CA . PRO A 1 113 ? 31.601 -9.146 -63.070 1.00 53.69 113 PRO A CA 1
ATOM 888 C C . PRO A 1 113 ? 30.728 -9.140 -64.320 1.00 53.69 113 PRO A C 1
ATOM 890 O O . PRO A 1 113 ? 29.502 -9.261 -64.237 1.00 53.69 113 PRO A O 1
ATOM 893 N N . THR A 1 114 ? 31.342 -8.895 -65.475 1.00 58.78 114 THR A N 1
ATOM 894 C CA . THR A 1 114 ? 30.699 -9.154 -66.752 1.00 58.78 114 THR A CA 1
ATOM 895 C C . THR A 1 114 ? 30.297 -10.614 -66.689 1.00 58.78 114 THR A C 1
ATOM 897 O O . THR A 1 114 ? 31.139 -11.499 -66.578 1.00 58.78 114 THR A O 1
ATOM 900 N N . ARG A 1 115 ? 28.989 -10.868 -66.633 1.00 55.81 115 ARG A N 1
ATOM 901 C CA . ARG A 1 115 ? 28.459 -12.224 -66.722 1.00 55.81 115 ARG A CA 1
ATOM 902 C C . ARG A 1 115 ? 29.008 -12.808 -68.023 1.00 55.81 115 ARG A C 1
ATOM 904 O O . ARG A 1 115 ? 28.599 -12.317 -69.079 1.00 55.81 115 ARG A O 1
ATOM 911 N N . PRO A 1 116 ? 29.892 -13.823 -68.012 1.00 55.41 116 PRO A N 1
ATOM 912 C CA . PRO A 1 116 ? 30.067 -14.583 -69.222 1.00 55.41 116 PRO A CA 1
ATOM 913 C C . PRO A 1 116 ? 28.738 -15.303 -69.434 1.00 55.41 116 PRO A C 1
ATOM 915 O O . PRO A 1 116 ? 28.120 -15.835 -68.509 1.00 55.41 116 PRO A O 1
ATOM 918 N N . ASN A 1 117 ? 28.253 -15.212 -70.658 1.00 58.62 117 ASN A N 1
ATOM 919 C CA . ASN A 1 117 ? 27.041 -15.833 -71.143 1.00 58.62 117 ASN A CA 1
ATOM 920 C C . ASN A 1 117 ? 27.133 -17.366 -70.984 1.00 58.62 117 ASN A C 1
ATOM 922 O O . ASN A 1 117 ? 27.479 -18.073 -71.924 1.00 58.62 117 ASN A O 1
ATOM 926 N N . CYS A 1 118 ? 26.860 -17.896 -69.791 1.00 48.12 118 CYS A N 1
ATOM 927 C CA . CYS A 1 118 ? 26.778 -19.334 -69.557 1.00 48.12 118 CYS A CA 1
ATOM 928 C C . CYS A 1 118 ? 25.380 -19.826 -69.940 1.00 48.12 118 CYS A C 1
ATOM 930 O O . CYS A 1 118 ? 24.480 -19.940 -69.108 1.00 48.12 118 CYS A O 1
ATOM 932 N N . ARG A 1 119 ? 25.206 -20.151 -71.224 1.00 54.00 119 ARG A N 1
ATOM 933 C CA . ARG A 1 119 ? 24.165 -21.082 -71.674 1.00 54.00 119 ARG A CA 1
ATOM 934 C C . ARG A 1 119 ? 24.535 -22.494 -71.210 1.00 54.00 119 ARG A C 1
ATOM 936 O O . ARG A 1 119 ? 25.105 -23.267 -71.971 1.00 54.00 119 ARG A O 1
ATOM 943 N N . CYS A 1 120 ? 24.197 -22.854 -69.977 1.00 46.22 120 CYS A N 1
ATOM 944 C CA . CYS A 1 120 ? 24.138 -24.255 -69.566 1.00 46.22 120 CYS A CA 1
ATOM 945 C C . CYS A 1 120 ? 22.715 -24.601 -69.104 1.00 46.22 120 CYS A C 1
ATOM 947 O O . CYS A 1 120 ? 22.146 -23.991 -68.201 1.00 46.22 120 CYS A O 1
ATOM 949 N N . ALA A 1 121 ? 22.108 -25.586 -69.765 1.00 55.16 121 ALA A N 1
ATOM 950 C CA . ALA A 1 121 ? 20.741 -26.044 -69.530 1.00 55.16 121 ALA A CA 1
ATOM 951 C C . ALA A 1 121 ? 20.637 -26.947 -68.283 1.00 55.16 121 ALA A C 1
ATOM 953 O O . ALA A 1 121 ? 20.230 -28.102 -68.387 1.00 55.16 121 ALA A O 1
ATOM 954 N N . ARG A 1 122 ? 21.052 -26.467 -67.099 1.00 52.97 122 ARG A N 1
ATOM 955 C CA . ARG A 1 122 ? 20.979 -27.275 -65.860 1.00 52.97 122 ARG A CA 1
ATOM 956 C C . ARG A 1 122 ? 20.600 -26.520 -64.580 1.00 52.97 122 ARG A C 1
ATOM 958 O O . ARG A 1 122 ? 20.731 -27.064 -63.495 1.00 52.97 122 ARG A O 1
ATOM 965 N N . CYS A 1 123 ? 20.042 -25.316 -64.681 1.00 48.62 123 CYS A N 1
ATOM 966 C CA . CYS A 1 123 ? 19.464 -24.617 -63.523 1.00 48.62 123 CYS A CA 1
ATOM 967 C C . CYS A 1 123 ? 17.990 -24.283 -63.783 1.00 48.62 123 CYS A C 1
ATOM 969 O O . CYS A 1 123 ? 17.577 -23.127 -63.737 1.00 48.62 123 CYS A O 1
ATOM 971 N N . ALA A 1 124 ? 17.196 -25.299 -64.127 1.00 47.25 124 ALA A N 1
ATOM 972 C CA . ALA A 1 124 ? 15.766 -25.169 -64.365 1.00 47.25 124 ALA A CA 1
ATOM 973 C C . ALA A 1 124 ? 14.954 -25.752 -63.193 1.00 47.25 124 ALA A C 1
ATOM 975 O O . ALA A 1 124 ? 14.505 -26.888 -63.266 1.00 47.25 124 ALA A O 1
ATOM 976 N N . LYS A 1 125 ? 14.687 -24.879 -62.202 1.00 50.78 125 LYS A N 1
ATOM 977 C CA . LYS A 1 125 ? 13.463 -24.817 -61.361 1.00 50.78 125 LYS A CA 1
ATOM 978 C C . LYS A 1 125 ? 13.232 -25.976 -60.355 1.00 50.78 125 LYS A C 1
ATOM 980 O O . LYS A 1 125 ? 13.924 -26.980 -60.405 1.00 50.78 125 LYS A O 1
ATOM 985 N N . PRO A 1 126 ? 12.164 -25.933 -59.530 1.00 50.25 126 PRO A N 1
ATOM 986 C CA . PRO A 1 126 ? 11.672 -24.863 -58.646 1.00 50.25 126 PRO A CA 1
ATOM 987 C C . PRO A 1 126 ? 11.475 -25.386 -57.199 1.00 50.25 126 PRO A C 1
ATOM 989 O O . PRO A 1 126 ? 11.152 -26.553 -57.008 1.00 50.25 126 PRO A O 1
ATOM 992 N N . SER A 1 127 ? 11.514 -24.539 -56.166 1.00 45.00 127 SER A N 1
ATOM 993 C CA . SER A 1 127 ? 10.881 -24.898 -54.883 1.00 45.00 127 SER A CA 1
ATOM 994 C C . SER A 1 127 ? 9.964 -23.785 -54.391 1.00 45.00 127 SER A C 1
ATOM 996 O O . SER A 1 127 ? 10.347 -22.723 -53.909 1.00 45.00 127 SER A O 1
ATOM 998 N N . ARG A 1 128 ? 8.685 -24.059 -54.613 1.00 50.53 128 ARG A N 1
ATOM 999 C CA . ARG A 1 128 ? 7.523 -23.351 -54.113 1.00 50.53 128 ARG A CA 1
ATOM 1000 C C . ARG A 1 128 ? 7.155 -24.014 -52.788 1.00 50.53 128 ARG A C 1
ATOM 1002 O O . ARG A 1 128 ? 6.737 -25.159 -52.834 1.00 50.53 128 ARG A O 1
ATOM 1009 N N . SER A 1 129 ? 7.265 -23.306 -51.663 1.00 46.81 129 SER A N 1
ATOM 1010 C CA . SER A 1 129 ? 6.301 -23.367 -50.545 1.00 46.81 129 SER A CA 1
ATOM 1011 C C . SER A 1 129 ? 6.781 -22.543 -49.347 1.00 46.81 129 SER A C 1
ATOM 1013 O O . SER A 1 129 ? 7.743 -22.901 -48.673 1.00 46.81 129 SER A O 1
ATOM 1015 N N . ARG A 1 130 ? 6.047 -21.463 -49.052 1.00 52.28 130 ARG A N 1
ATOM 1016 C CA . ARG A 1 130 ? 5.925 -20.904 -47.697 1.00 52.28 130 ARG A CA 1
ATOM 1017 C C . ARG A 1 130 ? 5.318 -21.988 -46.796 1.00 52.28 130 ARG A C 1
ATOM 1019 O O . ARG A 1 130 ? 4.312 -22.562 -47.218 1.00 52.28 130 ARG A O 1
ATOM 1026 N N . PRO A 1 131 ? 5.786 -22.199 -45.560 1.00 48.91 131 PRO A N 1
ATOM 1027 C CA . PRO A 1 131 ? 4.898 -22.635 -44.505 1.00 48.91 131 PRO A CA 1
ATOM 1028 C C . PRO A 1 131 ? 4.267 -21.413 -43.834 1.00 48.91 131 PRO A C 1
ATOM 1030 O O . PRO A 1 131 ? 4.901 -20.380 -43.603 1.00 48.91 131 PRO A O 1
ATOM 1033 N N . ALA A 1 132 ? 2.969 -21.552 -43.599 1.00 45.31 132 ALA A N 1
ATOM 1034 C CA . ALA A 1 132 ? 2.139 -20.663 -42.817 1.00 45.31 132 ALA A CA 1
ATOM 1035 C C . ALA A 1 132 ? 2.584 -20.630 -41.346 1.00 45.31 132 ALA A C 1
ATOM 1037 O O . ALA A 1 132 ? 3.296 -21.510 -40.865 1.00 45.31 132 ALA A O 1
ATOM 1038 N N . ALA A 1 133 ? 2.123 -19.591 -40.654 1.00 48.62 133 ALA A N 1
ATOM 1039 C CA . ALA A 1 133 ? 2.202 -19.426 -39.215 1.00 48.62 133 ALA A CA 1
ATOM 1040 C C . ALA A 1 133 ? 1.860 -20.725 -38.463 1.00 48.62 133 ALA A C 1
ATOM 1042 O O . ALA A 1 133 ? 0.788 -21.294 -38.657 1.00 48.62 133 ALA A O 1
ATOM 1043 N N . SER A 1 134 ? 2.763 -21.153 -37.580 1.00 46.41 134 SER A N 1
ATOM 1044 C CA . SER A 1 134 ? 2.456 -22.119 -36.530 1.00 46.41 134 SER A CA 1
ATOM 1045 C C . SER A 1 134 ? 2.179 -21.341 -35.251 1.00 46.41 134 SER A C 1
ATOM 1047 O O . SER A 1 134 ? 3.089 -20.943 -34.524 1.00 46.41 134 SER A O 1
ATOM 1049 N N . THR A 1 135 ? 0.902 -21.073 -35.008 1.00 54.94 135 THR A N 1
ATOM 1050 C CA . THR A 1 135 ? 0.367 -20.840 -33.670 1.00 54.94 135 THR A CA 1
ATOM 1051 C C . THR A 1 135 ? 0.377 -22.178 -32.931 1.00 54.94 135 THR A C 1
ATOM 1053 O O . THR A 1 135 ? -0.580 -22.943 -32.999 1.00 54.94 135 THR A O 1
ATOM 1056 N N . ALA A 1 136 ? 1.471 -22.468 -32.228 1.00 47.06 136 ALA A N 1
ATOM 1057 C CA . ALA A 1 136 ? 1.505 -23.474 -31.171 1.00 47.06 136 ALA A CA 1
ATOM 1058 C C . ALA A 1 136 ? 1.663 -22.738 -29.834 1.00 47.06 136 ALA A C 1
ATOM 1060 O O . ALA A 1 136 ? 2.552 -21.905 -29.670 1.00 47.06 136 ALA A O 1
ATOM 1061 N N . GLY A 1 137 ? 0.708 -22.968 -28.935 1.00 48.81 137 GLY A N 1
ATOM 1062 C CA . GLY A 1 137 ? 0.432 -22.121 -27.784 1.00 48.81 137 GLY A CA 1
ATOM 1063 C C . GLY A 1 137 ? 1.493 -22.147 -26.688 1.00 48.81 137 GLY A C 1
ATOM 1064 O O . GLY A 1 137 ? 1.913 -23.204 -26.227 1.00 48.81 137 GLY A O 1
ATOM 1065 N N . CYS A 1 138 ? 1.813 -20.958 -26.182 1.00 40.22 138 CYS A N 1
ATOM 1066 C CA . CYS A 1 138 ? 2.232 -20.793 -24.799 1.00 40.22 138 CYS A CA 1
ATOM 1067 C C . CYS A 1 138 ? 0.969 -20.558 -23.968 1.00 40.22 138 CYS A C 1
ATOM 1069 O O . CYS A 1 138 ? 0.346 -19.500 -24.026 1.00 40.22 138 CYS A O 1
ATOM 1071 N N . ASN A 1 139 ? 0.579 -21.594 -23.235 1.00 58.06 139 ASN A N 1
ATOM 1072 C CA . ASN A 1 139 ? -0.425 -21.548 -22.188 1.00 58.06 139 ASN A CA 1
ATOM 1073 C C . ASN A 1 139 ? 0.099 -20.650 -21.051 1.00 58.06 139 ASN A C 1
ATOM 1075 O O . ASN A 1 139 ? 0.951 -21.076 -20.275 1.00 58.06 139 ASN A O 1
ATOM 1079 N N . VAL A 1 140 ? -0.368 -19.403 -20.981 1.00 54.69 140 VAL A N 1
ATOM 1080 C CA . VAL A 1 140 ? -0.222 -18.549 -19.794 1.00 54.69 140 VAL A CA 1
ATOM 1081 C C . VAL A 1 140 ? -1.611 -17.999 -19.457 1.00 54.69 140 VAL A C 1
ATOM 1083 O O . VAL A 1 140 ? -2.218 -17.354 -20.314 1.00 54.69 140 VAL A O 1
ATOM 1086 N N . PRO A 1 141 ? -2.147 -18.241 -18.248 1.00 49.09 141 PRO A N 1
ATOM 1087 C CA . PRO A 1 141 ? -3.436 -17.694 -17.847 1.00 49.09 141 PRO A CA 1
ATOM 1088 C C . PRO A 1 141 ? -3.341 -16.171 -17.699 1.00 49.09 141 PRO A C 1
ATOM 1090 O O . PRO A 1 141 ? -2.564 -15.667 -16.889 1.00 49.09 141 PRO A O 1
ATOM 1093 N N . CYS A 1 142 ? -4.158 -15.429 -18.445 1.00 51.44 142 CYS A N 1
ATOM 1094 C CA . CYS A 1 142 ? -4.444 -14.030 -18.138 1.00 51.44 142 CYS A CA 1
ATOM 1095 C C . CYS A 1 142 ? -5.461 -13.970 -16.983 1.00 51.44 142 CYS A C 1
ATOM 1097 O O . CYS A 1 142 ? -6.554 -14.523 -17.131 1.00 51.44 142 CYS A O 1
ATOM 1099 N N . PRO A 1 143 ? -5.178 -13.297 -15.852 1.00 58.12 143 PRO A N 1
ATOM 1100 C CA . PRO A 1 143 ? -6.206 -13.019 -14.862 1.00 58.12 143 PRO A CA 1
ATOM 1101 C C . PRO A 1 143 ? -7.190 -11.977 -15.414 1.00 58.12 143 PRO A C 1
ATOM 1103 O O . PRO A 1 143 ? -6.829 -10.861 -15.788 1.00 58.12 143 PRO A O 1
ATOM 1106 N N . HIS A 1 144 ? -8.443 -12.411 -15.482 1.00 50.91 144 HIS A N 1
ATOM 1107 C CA . HIS A 1 144 ? -9.640 -11.695 -15.899 1.00 50.91 144 HIS A CA 1
ATOM 1108 C C . HIS A 1 144 ? -9.756 -10.297 -15.265 1.00 50.91 144 HIS A C 1
ATOM 1110 O O . HIS A 1 144 ? -9.819 -10.155 -14.045 1.00 50.91 144 HIS A O 1
ATOM 1116 N N . VAL A 1 145 ? -9.922 -9.277 -16.109 1.00 54.88 145 VAL A N 1
ATOM 1117 C CA . VAL A 1 145 ? -10.678 -8.065 -15.776 1.00 54.88 145 VAL A CA 1
ATOM 1118 C C . VAL A 1 145 ? -12.000 -8.161 -16.524 1.00 54.88 145 VAL A C 1
ATOM 1120 O O . VAL A 1 145 ? -12.016 -8.149 -17.752 1.00 54.88 145 VAL A O 1
ATOM 1123 N N . SER A 1 146 ? -13.114 -8.269 -15.799 1.00 44.09 146 SER A N 1
ATOM 1124 C CA . SER A 1 146 ? -14.422 -7.770 -16.253 1.00 44.09 146 SER A CA 1
ATOM 1125 C C . SER A 1 146 ? -15.439 -7.811 -15.112 1.00 44.09 146 SER A C 1
ATOM 1127 O O . SER A 1 146 ? -15.851 -8.875 -14.663 1.00 44.09 146 SER A O 1
ATOM 1129 N N . LYS A 1 147 ? -15.909 -6.635 -14.699 1.00 51.94 147 LYS A N 1
ATOM 1130 C CA . LYS A 1 147 ? -17.301 -6.450 -14.285 1.00 51.94 147 LYS A CA 1
ATOM 1131 C C . LYS A 1 147 ? -17.842 -5.250 -15.058 1.00 51.94 147 LYS A C 1
ATOM 1133 O O . LYS A 1 147 ? -17.350 -4.147 -14.825 1.00 51.94 147 LYS A O 1
ATOM 1138 N N . PRO A 1 148 ? -18.812 -5.428 -15.963 1.00 53.25 148 PRO A N 1
ATOM 1139 C CA . PRO A 1 148 ? -19.644 -4.330 -16.409 1.00 53.25 148 PRO A CA 1
ATOM 1140 C C . PRO A 1 148 ? -20.831 -4.138 -15.458 1.00 53.25 148 PRO A C 1
ATOM 1142 O O . PRO A 1 148 ? -21.497 -5.080 -15.033 1.00 53.25 148 PRO A O 1
ATOM 1145 N N . THR A 1 149 ? -21.042 -2.872 -15.133 1.00 52.16 149 THR A N 1
ATOM 1146 C CA . THR A 1 149 ? -22.246 -2.246 -14.586 1.00 52.16 149 THR A CA 1
ATOM 1147 C C . THR A 1 149 ? -23.489 -2.570 -15.420 1.00 52.16 149 THR A C 1
ATOM 1149 O O . THR A 1 149 ? -23.418 -2.521 -16.647 1.00 52.16 149 THR A O 1
ATOM 1152 N N . SER A 1 150 ? -24.627 -2.815 -14.765 1.00 51.41 150 SER A N 1
ATOM 1153 C CA . SER A 1 150 ? -25.959 -2.748 -15.385 1.00 51.41 150 SER A CA 1
ATOM 1154 C C . SER A 1 150 ? -26.691 -1.502 -14.876 1.00 51.41 150 SER A C 1
ATOM 1156 O O . SER A 1 150 ? -26.616 -1.175 -13.689 1.00 51.41 150 SER A O 1
ATOM 1158 N N . CYS A 1 151 ? -27.343 -0.810 -15.814 1.00 39.78 151 CYS A N 1
ATOM 1159 C CA . CYS A 1 151 ? -28.558 -0.034 -15.580 1.00 39.78 151 CYS A CA 1
ATOM 1160 C C . CYS A 1 151 ? -29.772 -0.969 -15.579 1.00 39.78 151 CYS A C 1
ATOM 1162 O O . CYS A 1 151 ? -29.616 -2.118 -16.067 1.00 39.78 151 CYS A O 1
#

Radius of gyration: 36.74 Å; chains: 1; bounding box: 65×43×117 Å

Organism: NCBI:txid1559896

Sequence (151 aa):
MSKPHTPKPPYPAQFREQMIELVRAGRKPGELAKEFGCHATSILNWMRQADASSGVAPGEAGALSANERQELIELRRKLRQVQMERDILAKATAWFAHNGDKTFTPSTRRLQPTRPNCRCARCAKPSRSRPAASTAGCNVPCPHVSKPTSC

Foldseek 3Di:
DDDDDDDDDDDDPVVLVVLLVVVVVPDQLVVVCVVVVHDSVVNVVSNLVVCCVVVVPNCRPPNPDPVRVVVVVVVVVVVVVVVVVVVVVVVVVVVCVVPVPPPDDPPPPPPPPPPDPDPDPDPDDDDDDDDDDDPDDDDDDDPDDDDDDDD

InterPro domains:
  IPR002514 Transposase IS3/IS911family [PF01527] (11-78)
  IPR009057 Homedomain-like superfamily [SSF46689] (8-98)
  IPR051839 Retinal determination transcriptional regulator [PTHR33215] (3-98)

pLDDT: mean 72.59, std 18.49, range [39.78, 97.06]

Secondary structure (DSSP, 8-state):
-PPP--PPPPPPHHHHHHHHHHHHTT--HHHHHHHHT--HHHHHHHHHHHHHHTT--TTTSS---HHHHHHHHHHHHHHHHHHHHHHHHHHHHHHHHHHTT-S-----------------TT-------PPP--------PPPP-------